Protein AF-A0A8H7AYB1-F1 (afdb_monomer_lite)

Organism: NCBI:txid1187904

Structure (mmCIF, N/CA/C/O backbone):
data_AF-A0A8H7AYB1-F1
#
_entry.id   AF-A0A8H7AYB1-F1
#
loop_
_atom_site.group_PDB
_atom_site.id
_atom_site.type_symbol
_atom_site.label_atom_id
_atom_site.label_alt_id
_atom_site.label_comp_id
_atom_site.label_asym_id
_atom_site.label_entity_id
_atom_site.label_seq_id
_atom_site.pdbx_PDB_ins_code
_atom_site.Cartn_x
_atom_site.Cartn_y
_atom_site.Cartn_z
_atom_site.occupancy
_atom_site.B_iso_or_equiv
_atom_site.auth_seq_id
_atom_site.auth_comp_id
_atom_site.auth_asym_id
_atom_site.auth_atom_id
_atom_site.pdbx_PDB_model_num
ATOM 1 N N . MET A 1 1 ? 5.237 3.565 32.723 1.00 32.72 1 MET A N 1
ATOM 2 C CA . MET A 1 1 ? 5.663 3.245 31.344 1.00 32.72 1 MET A CA 1
ATOM 3 C C . MET A 1 1 ? 4.477 2.599 30.649 1.00 32.72 1 MET A C 1
ATOM 5 O O . MET A 1 1 ? 4.215 1.428 30.890 1.00 32.72 1 MET A O 1
ATOM 9 N N . LEU A 1 2 ? 3.672 3.382 29.926 1.00 37.59 2 LEU A N 1
ATOM 10 C CA . LEU A 1 2 ? 2.564 2.832 29.143 1.00 37.59 2 LEU A CA 1
ATOM 11 C C . LEU A 1 2 ? 3.115 2.312 27.814 1.00 37.59 2 LEU A C 1
ATOM 13 O O . LEU A 1 2 ? 3.911 2.988 27.168 1.00 37.59 2 LEU A O 1
ATOM 17 N N . HIS A 1 3 ? 2.706 1.101 27.451 1.00 41.22 3 HIS A N 1
ATOM 18 C CA . HIS A 1 3 ? 3.041 0.446 26.196 1.00 41.22 3 HIS A CA 1
ATOM 19 C C . HIS A 1 3 ? 2.402 1.232 25.041 1.00 41.22 3 HIS A C 1
ATOM 21 O O . HIS A 1 3 ? 1.206 1.070 24.799 1.00 41.22 3 HIS A O 1
ATOM 27 N N . ARG A 1 4 ? 3.161 2.087 24.340 1.00 48.50 4 ARG A N 1
ATOM 28 C CA . ARG A 1 4 ? 2.723 2.562 23.020 1.00 48.50 4 ARG A CA 1
ATOM 29 C C . ARG A 1 4 ? 2.729 1.355 22.089 1.00 48.50 4 ARG A C 1
ATOM 31 O O . ARG A 1 4 ? 3.724 0.638 21.990 1.00 48.50 4 ARG A O 1
ATOM 38 N N . LYS A 1 5 ? 1.573 1.058 21.511 1.00 49.62 5 LYS A N 1
ATOM 39 C CA . LYS A 1 5 ? 1.411 -0.005 20.522 1.00 49.62 5 LYS A CA 1
ATOM 40 C C . LYS A 1 5 ? 2.067 0.534 19.245 1.00 49.62 5 LYS A C 1
ATOM 42 O O . LYS A 1 5 ? 1.769 1.654 18.869 1.00 49.62 5 LYS A O 1
ATOM 47 N N . ASN A 1 6 ? 2.978 -0.216 18.621 1.00 51.94 6 ASN A N 1
ATOM 48 C CA . ASN A 1 6 ? 3.656 0.185 17.375 1.00 51.94 6 ASN A CA 1
ATOM 49 C C . ASN A 1 6 ? 2.656 0.192 16.202 1.00 51.94 6 ASN A C 1
ATOM 51 O O . ASN A 1 6 ? 2.645 -0.726 15.380 1.00 51.94 6 ASN A O 1
ATOM 55 N N . THR A 1 7 ? 1.744 1.155 16.182 1.00 60.22 7 THR A N 1
ATOM 56 C CA . THR A 1 7 ? 0.583 1.207 15.293 1.00 60.22 7 THR A CA 1
ATOM 57 C C . THR A 1 7 ? 0.445 2.616 14.743 1.00 60.22 7 THR A C 1
ATOM 59 O O . THR A 1 7 ? 0.700 3.539 15.507 1.00 60.22 7 THR A O 1
ATOM 62 N N . PRO A 1 8 ? 0.077 2.816 13.463 1.00 64.44 8 PRO A N 1
ATOM 63 C CA . PRO A 1 8 ? -0.011 4.162 12.930 1.00 64.44 8 PRO A CA 1
ATOM 64 C C . PRO A 1 8 ? -1.110 4.975 13.625 1.00 64.44 8 PRO A C 1
ATOM 66 O O . PRO A 1 8 ? -2.296 4.700 13.441 1.00 64.44 8 PRO A O 1
ATOM 69 N N . ASP A 1 9 ? -0.710 5.969 14.409 1.00 72.56 9 ASP A N 1
ATOM 70 C CA . ASP A 1 9 ? -1.590 6.859 15.150 1.00 72.56 9 ASP A CA 1
ATOM 71 C C . ASP A 1 9 ? -2.079 7.973 14.217 1.00 72.56 9 ASP A C 1
ATOM 73 O O . ASP A 1 9 ? -1.295 8.696 13.595 1.00 72.56 9 ASP A O 1
ATOM 77 N N . ALA A 1 10 ? -3.400 8.082 14.071 1.00 80.81 10 ALA A N 1
ATOM 78 C CA . ALA A 1 10 ? -4.030 9.099 13.237 1.00 80.81 10 ALA A CA 1
ATOM 79 C C . ALA A 1 10 ? -4.207 10.400 14.023 1.00 80.81 10 ALA A C 1
ATOM 81 O O . ALA A 1 10 ? -4.822 10.394 15.091 1.00 80.81 10 ALA A O 1
ATOM 82 N N . ALA A 1 11 ? -3.735 11.516 13.466 1.00 80.69 11 ALA A N 1
ATOM 83 C CA . ALA A 1 11 ? -3.847 12.854 14.044 1.00 80.69 11 ALA A CA 1
ATOM 84 C C . ALA A 1 11 ? -3.294 13.002 15.482 1.00 80.69 11 ALA A C 1
ATOM 86 O O . ALA A 1 11 ? -3.695 13.925 16.197 1.00 80.69 11 ALA A O 1
ATOM 87 N N . ASP A 1 12 ? -2.365 12.138 15.910 1.00 83.00 12 ASP A N 1
ATOM 88 C CA . ASP A 1 12 ? -1.669 12.291 17.190 1.00 83.00 12 ASP A CA 1
ATOM 89 C C . ASP A 1 12 ? -0.448 13.211 17.034 1.00 83.00 12 ASP A C 1
ATOM 91 O O . ASP A 1 12 ? 0.520 12.904 16.341 1.00 83.00 12 ASP A O 1
ATOM 95 N N . LEU A 1 13 ? -0.483 14.355 17.719 1.00 80.88 13 LEU A N 1
ATOM 96 C CA . LEU A 1 13 ? 0.600 15.341 17.727 1.00 80.88 13 LEU A CA 1
ATOM 97 C C . LEU A 1 13 ? 1.838 14.887 18.521 1.00 80.88 13 LEU A C 1
ATOM 99 O O . LEU A 1 13 ? 2.846 15.591 18.522 1.00 80.88 13 LEU A O 1
ATOM 103 N N . GLN A 1 14 ? 1.749 13.783 19.262 1.00 84.44 14 GLN A N 1
ATOM 104 C CA . GLN A 1 14 ? 2.836 13.188 20.045 1.00 84.44 14 GLN A CA 1
ATOM 105 C C . GLN A 1 14 ? 3.393 11.903 19.415 1.00 84.44 14 GLN A C 1
ATOM 107 O O . GLN A 1 14 ? 4.301 11.294 19.998 1.00 84.44 14 GLN A O 1
ATOM 112 N N . ALA A 1 15 ? 2.854 11.491 18.263 1.00 77.31 15 ALA A N 1
ATOM 113 C CA . ALA A 1 15 ? 3.378 10.375 17.493 1.00 77.31 15 ALA A CA 1
ATOM 114 C C . ALA A 1 15 ? 4.740 10.745 16.905 1.00 77.31 15 ALA A C 1
ATOM 116 O O . ALA A 1 15 ? 4.926 11.825 16.333 1.00 77.31 15 ALA A O 1
ATOM 117 N N . GLU A 1 16 ? 5.701 9.832 17.022 1.00 80.00 16 GLU A N 1
ATOM 118 C CA . GLU A 1 16 ? 6.937 9.959 16.261 1.00 80.00 16 GLU A CA 1
ATOM 119 C C . GLU A 1 16 ? 6.639 9.851 14.753 1.00 80.00 16 GLU A C 1
ATOM 121 O O . GLU A 1 16 ? 5.648 9.235 14.352 1.00 80.00 16 GLU A O 1
ATOM 126 N N . PRO A 1 17 ? 7.492 10.385 13.863 1.00 75.12 17 PRO A N 1
ATOM 127 C CA . PRO A 1 17 ? 7.205 10.386 12.430 1.00 75.12 17 PRO A CA 1
ATOM 128 C C . PRO A 1 17 ? 6.930 8.999 11.824 1.00 75.12 17 PRO A C 1
ATOM 130 O O . PRO A 1 17 ? 6.135 8.871 10.898 1.00 75.12 17 PRO A O 1
ATOM 133 N N . PHE A 1 18 ? 7.570 7.951 12.349 1.00 74.25 18 PHE A N 1
ATOM 134 C CA . PHE A 1 18 ? 7.340 6.569 11.917 1.00 74.25 18 PHE A CA 1
ATOM 135 C C . PHE A 1 18 ? 6.059 5.953 12.509 1.00 74.25 18 PHE A C 1
ATOM 137 O O . PHE A 1 18 ? 5.576 4.946 11.994 1.00 74.25 18 PHE A O 1
ATOM 144 N N . GLU A 1 19 ? 5.505 6.556 13.561 1.00 74.81 19 GLU A N 1
ATOM 145 C CA . GLU A 1 19 ? 4.245 6.180 14.211 1.00 74.81 19 GLU A CA 1
ATOM 146 C C . GLU A 1 19 ? 3.045 6.909 13.587 1.00 74.81 19 GLU A C 1
ATOM 148 O O . GLU A 1 19 ? 1.926 6.471 13.774 1.00 74.81 19 GLU A O 1
ATOM 153 N N . SER A 1 20 ? 3.219 7.987 12.814 1.00 82.31 20 SER A 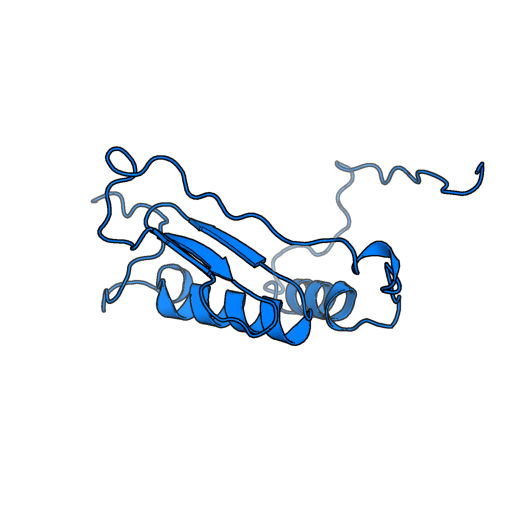N 1
ATOM 154 C CA . SER A 1 20 ? 2.089 8.732 12.225 1.00 82.31 20 SER A CA 1
ATOM 155 C C . SER A 1 20 ? 1.449 8.001 11.039 1.00 82.31 20 SER A C 1
ATOM 157 O O . SER A 1 20 ? 2.127 7.597 10.084 1.00 82.31 20 SER A O 1
ATOM 159 N N . LEU A 1 21 ? 0.117 7.887 11.041 1.00 84.88 21 LEU A N 1
ATOM 160 C CA . LEU A 1 21 ? -0.637 7.365 9.896 1.00 8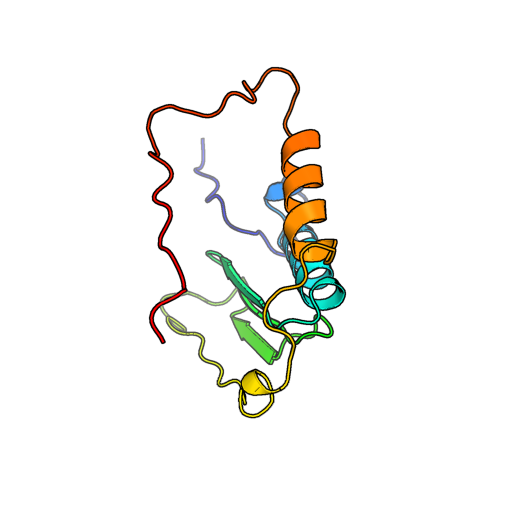4.88 21 LEU A CA 1
ATOM 161 C C . LEU A 1 21 ? -0.454 8.223 8.643 1.00 84.88 21 LEU A C 1
ATOM 163 O O . LEU A 1 21 ? -0.348 7.684 7.547 1.00 84.88 21 LEU A O 1
ATOM 167 N N . GLU A 1 22 ? -0.398 9.542 8.783 1.00 86.19 22 GLU A N 1
ATOM 168 C CA . GLU A 1 22 ? -0.273 10.486 7.675 1.00 86.19 22 GLU A CA 1
ATOM 169 C C . GLU A 1 22 ? 1.039 10.285 6.916 1.00 86.19 22 GLU A C 1
ATOM 171 O O . GLU A 1 22 ? 1.042 10.243 5.683 1.00 86.19 22 GLU A O 1
ATOM 176 N N . ILE A 1 23 ? 2.145 10.105 7.643 1.00 84.56 23 ILE A N 1
ATOM 177 C CA . ILE A 1 23 ? 3.469 9.890 7.047 1.00 84.56 23 ILE A CA 1
ATOM 178 C C . ILE A 1 23 ? 3.546 8.513 6.387 1.00 84.56 23 ILE A C 1
ATOM 180 O O . ILE A 1 23 ? 3.978 8.401 5.237 1.00 84.56 23 ILE A O 1
ATOM 184 N N . ASN A 1 24 ? 3.072 7.470 7.071 1.00 85.06 24 ASN A N 1
ATOM 185 C CA . ASN A 1 24 ? 3.042 6.118 6.515 1.00 85.06 24 ASN A CA 1
ATOM 186 C C . ASN A 1 24 ? 2.147 6.031 5.265 1.00 85.06 24 ASN A C 1
ATOM 188 O O . ASN A 1 24 ? 2.532 5.426 4.262 1.00 85.06 24 ASN A O 1
ATOM 192 N N . LEU A 1 25 ? 0.982 6.684 5.282 1.00 88.06 25 LEU A N 1
ATOM 193 C CA . LEU A 1 25 ? 0.071 6.739 4.141 1.00 88.06 25 LEU A CA 1
ATOM 194 C C . LEU A 1 25 ? 0.666 7.535 2.977 1.00 88.06 25 LEU A C 1
ATOM 196 O O . LEU A 1 25 ? 0.517 7.128 1.827 1.00 88.06 25 LEU A O 1
ATOM 200 N N . ALA A 1 26 ? 1.365 8.641 3.244 1.00 88.50 26 ALA A N 1
ATOM 201 C CA . ALA A 1 26 ? 2.061 9.390 2.202 1.00 88.50 26 ALA A CA 1
ATOM 202 C C . ALA A 1 26 ? 3.102 8.513 1.486 1.00 88.50 26 ALA A C 1
ATOM 204 O O . ALA A 1 26 ? 3.115 8.461 0.256 1.00 88.50 26 ALA A O 1
ATOM 205 N N . ALA A 1 27 ? 3.912 7.762 2.237 1.00 86.56 27 ALA A N 1
ATOM 206 C CA . ALA A 1 27 ? 4.879 6.825 1.666 1.00 86.56 27 ALA A CA 1
ATOM 207 C C . ALA A 1 27 ? 4.199 5.711 0.849 1.00 86.56 27 ALA A C 1
ATOM 209 O O . ALA A 1 27 ? 4.622 5.414 -0.270 1.00 86.56 27 ALA A O 1
ATOM 210 N N . ALA A 1 28 ? 3.106 5.143 1.367 1.00 87.94 28 ALA A N 1
ATOM 211 C CA . ALA A 1 28 ? 2.313 4.133 0.671 1.00 87.94 28 ALA A CA 1
ATOM 212 C C . ALA A 1 28 ? 1.741 4.656 -0.661 1.00 87.94 28 ALA A C 1
ATOM 214 O O . ALA A 1 28 ? 1.811 3.972 -1.682 1.00 87.94 28 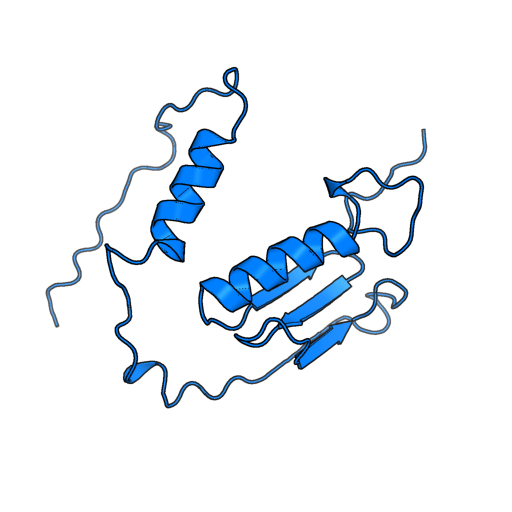ALA A O 1
ATOM 215 N N . ARG A 1 29 ? 1.235 5.894 -0.690 1.00 90.00 29 ARG A N 1
ATOM 216 C CA . ARG A 1 29 ? 0.725 6.530 -1.915 1.00 90.00 29 ARG A CA 1
ATOM 217 C C . ARG A 1 29 ? 1.823 6.774 -2.942 1.00 90.00 29 ARG A C 1
ATOM 219 O O . ARG A 1 29 ? 1.613 6.498 -4.117 1.00 90.00 29 ARG A O 1
ATOM 226 N N . VAL A 1 30 ? 2.998 7.234 -2.510 1.00 87.25 30 VAL A N 1
ATOM 227 C CA . VAL A 1 30 ? 4.161 7.398 -3.398 1.00 87.25 30 VAL A CA 1
ATOM 228 C C . VAL A 1 30 ? 4.552 6.064 -4.032 1.00 87.25 30 VAL A C 1
ATOM 230 O O . VAL A 1 30 ? 4.824 6.019 -5.230 1.00 87.25 30 VAL A O 1
ATOM 233 N N . TYR A 1 31 ? 4.535 4.976 -3.258 1.00 82.62 31 TYR A N 1
ATOM 234 C CA . TYR A 1 31 ? 4.798 3.637 -3.782 1.00 82.62 31 TYR A CA 1
ATOM 235 C C . TYR A 1 31 ? 3.754 3.211 -4.824 1.00 82.62 31 TYR A C 1
ATOM 237 O O . TYR A 1 31 ? 4.124 2.809 -5.924 1.00 82.62 31 TYR A O 1
ATOM 245 N N . ALA A 1 32 ? 2.461 3.347 -4.513 1.00 84.38 32 ALA A N 1
ATOM 246 C CA . ALA A 1 32 ? 1.379 2.963 -5.421 1.00 84.38 32 ALA A CA 1
ATOM 247 C C . ALA A 1 32 ? 1.430 3.736 -6.753 1.00 84.38 32 ALA A C 1
ATOM 249 O O . ALA A 1 32 ? 1.362 3.131 -7.824 1.00 84.38 32 ALA A O 1
ATOM 250 N N . VAL A 1 33 ? 1.631 5.058 -6.679 1.00 82.06 33 VAL A N 1
ATOM 251 C CA . VAL A 1 33 ? 1.712 5.951 -7.846 1.00 82.06 33 VAL A CA 1
ATOM 252 C C . VAL A 1 33 ? 2.921 5.634 -8.705 1.00 82.06 33 VAL A C 1
ATOM 254 O O . VAL A 1 33 ? 2.790 5.418 -9.908 1.00 82.06 33 VAL A O 1
ATOM 257 N N . ASN A 1 34 ? 4.107 5.590 -8.104 1.00 80.00 34 ASN A N 1
ATOM 258 C CA . ASN A 1 34 ? 5.315 5.377 -8.883 1.00 80.00 34 ASN A CA 1
ATOM 259 C C . ASN A 1 34 ? 5.344 3.960 -9.466 1.00 80.00 34 ASN A C 1
ATOM 261 O O . ASN A 1 34 ? 5.791 3.767 -10.595 1.00 80.00 34 ASN A O 1
ATOM 265 N N . GLY A 1 35 ? 4.910 2.961 -8.691 1.00 75.50 35 GLY A N 1
ATOM 266 C CA . GLY A 1 35 ? 4.850 1.569 -9.128 1.00 75.50 35 GLY A CA 1
ATOM 267 C C . GLY A 1 35 ? 3.742 1.305 -10.145 1.00 75.50 35 GLY A C 1
ATOM 268 O O . GLY A 1 35 ? 3.720 0.224 -10.730 1.00 75.50 35 GLY A O 1
ATOM 269 N N . ASN A 1 36 ? 2.835 2.270 -10.350 1.00 79.12 36 ASN A N 1
ATOM 270 C CA . ASN A 1 36 ? 1.610 2.126 -11.132 1.00 79.12 36 ASN A CA 1
ATOM 271 C C . ASN A 1 36 ? 0.875 0.818 -10.785 1.00 79.12 36 ASN A C 1
ATOM 273 O O . ASN A 1 36 ? 0.461 0.051 -11.659 1.00 79.12 36 ASN A O 1
ATOM 277 N N . ALA A 1 37 ? 0.777 0.539 -9.486 1.00 80.25 37 ALA A N 1
ATOM 278 C CA . ALA A 1 37 ? 0.291 -0.726 -8.965 1.00 80.25 37 ALA A CA 1
ATOM 279 C C . ALA A 1 37 ? -0.621 -0.492 -7.757 1.00 80.25 37 ALA A C 1
ATOM 281 O O . ALA A 1 37 ? -0.331 0.374 -6.928 1.00 80.25 37 ALA A O 1
ATOM 282 N N . PRO A 1 38 ? -1.711 -1.269 -7.622 1.00 86.06 38 PRO A N 1
ATOM 283 C CA . PRO A 1 38 ? -2.519 -1.228 -6.417 1.00 86.06 38 PRO A CA 1
ATOM 284 C C . PRO A 1 38 ? -1.696 -1.687 -5.208 1.00 86.06 38 PRO A C 1
ATOM 286 O O . PRO A 1 38 ? -0.892 -2.617 -5.305 1.00 86.06 38 PRO A O 1
ATOM 289 N N . LEU A 1 39 ? -1.926 -1.059 -4.057 1.00 88.00 39 LEU A N 1
ATOM 290 C CA . LEU A 1 39 ? -1.203 -1.342 -2.818 1.00 88.00 39 LEU A CA 1
ATOM 291 C C . LEU A 1 39 ? -2.175 -1.697 -1.694 1.00 88.00 39 LEU A C 1
ATOM 293 O O . LEU A 1 39 ? -3.183 -1.025 -1.490 1.00 88.00 39 LEU A O 1
ATOM 297 N N . VAL A 1 40 ? -1.831 -2.725 -0.920 1.00 90.06 40 VAL A N 1
ATOM 298 C CA . VAL A 1 40 ? -2.518 -3.046 0.334 1.00 90.06 40 VAL A CA 1
ATOM 299 C C . VAL A 1 40 ? -1.676 -2.529 1.492 1.00 90.06 40 VAL A C 1
ATOM 301 O O . VAL A 1 40 ? -0.554 -2.984 1.705 1.00 90.06 40 VAL A O 1
ATOM 304 N N . PHE A 1 41 ? -2.224 -1.585 2.247 1.00 86.50 41 PHE A N 1
ATOM 305 C CA . PHE A 1 41 ? -1.627 -1.064 3.469 1.00 86.50 41 PHE A CA 1
ATOM 306 C C . PHE A 1 41 ? -2.355 -1.689 4.657 1.00 86.50 41 PHE A C 1
ATOM 308 O O . PHE A 1 41 ? -3.476 -1.301 4.973 1.00 86.50 41 PHE A O 1
ATOM 315 N N . ALA A 1 42 ? -1.748 -2.690 5.290 1.00 81.12 42 ALA A N 1
ATOM 316 C CA . ALA A 1 42 ? -2.325 -3.363 6.448 1.00 81.12 42 ALA A CA 1
ATOM 317 C C . ALA A 1 42 ? -1.543 -2.986 7.710 1.00 81.12 42 ALA A C 1
ATOM 319 O O . ALA A 1 42 ? -0.451 -3.505 7.941 1.00 81.12 42 ALA A O 1
ATOM 320 N N . SER A 1 43 ? -2.102 -2.101 8.536 1.00 74.31 43 SER A N 1
ATOM 321 C CA . SER A 1 43 ? -1.568 -1.792 9.860 1.00 74.31 43 SER A CA 1
ATOM 322 C C . SER A 1 43 ? -2.612 -2.027 10.946 1.00 74.31 43 SER A C 1
ATOM 324 O O . SER A 1 43 ? -3.822 -1.935 10.730 1.00 74.31 43 SER A O 1
ATOM 326 N N . VAL A 1 44 ? -2.147 -2.315 12.162 1.00 66.75 44 VAL A N 1
ATOM 327 C CA . VAL A 1 44 ? -3.029 -2.288 13.334 1.00 66.75 44 VAL A CA 1
ATOM 328 C C . VAL A 1 44 ? -3.516 -0.847 13.487 1.00 66.75 44 VAL A C 1
ATOM 330 O O . VAL A 1 44 ? -2.703 0.070 13.449 1.00 66.75 44 VAL A O 1
ATOM 333 N N . GLY A 1 45 ? -4.829 -0.645 13.575 1.00 66.56 45 GLY A N 1
ATOM 334 C CA . GLY A 1 45 ? -5.399 0.700 13.606 1.00 66.56 45 GLY A CA 1
ATOM 335 C C . GLY A 1 45 ? -5.362 1.453 12.270 1.00 66.56 45 GLY A C 1
ATOM 336 O O . GLY A 1 45 ? -5.487 2.656 12.296 1.00 66.56 45 GLY A O 1
ATOM 337 N N . SER A 1 46 ? -5.170 0.826 11.102 1.00 80.44 46 SER A N 1
ATOM 338 C CA . SER A 1 46 ? -5.680 1.332 9.807 1.00 80.44 46 SER A CA 1
ATOM 339 C C . SER A 1 46 ? -5.379 0.311 8.707 1.00 80.44 46 SER A C 1
ATOM 341 O O . SER A 1 46 ? -4.230 -0.051 8.478 1.00 80.44 46 SER A O 1
ATOM 343 N N . ALA A 1 47 ? -6.396 -0.136 7.976 1.00 88.12 47 ALA A N 1
ATOM 344 C CA . ALA A 1 47 ? -6.203 -1.008 6.816 1.00 88.12 47 ALA A CA 1
ATOM 345 C C . ALA A 1 47 ? -6.763 -0.336 5.566 1.00 88.12 47 ALA A C 1
ATOM 347 O O . ALA A 1 47 ? -7.822 0.283 5.634 1.00 88.12 47 ALA A O 1
ATOM 348 N N . ARG A 1 48 ? -6.060 -0.409 4.434 1.00 91.75 48 ARG A N 1
ATOM 349 C CA . ARG A 1 48 ? -6.441 0.287 3.199 1.00 91.75 48 ARG A CA 1
ATOM 350 C C . ARG A 1 48 ? -6.073 -0.515 1.963 1.00 91.75 48 ARG A C 1
ATOM 352 O O . ARG A 1 48 ? -5.024 -1.154 1.913 1.00 91.75 48 ARG A O 1
ATOM 359 N N . PHE A 1 49 ? -6.906 -0.387 0.942 1.00 93.38 49 PHE A N 1
ATOM 360 C CA . PHE A 1 49 ? -6.550 -0.690 -0.437 1.00 93.38 49 PHE A CA 1
ATOM 361 C C . PHE A 1 49 ? -6.398 0.626 -1.189 1.00 93.38 49 PHE A C 1
ATOM 363 O O . PHE A 1 49 ? -7.313 1.445 -1.158 1.00 93.38 49 PHE A O 1
ATOM 370 N N . LEU A 1 50 ? -5.267 0.817 -1.860 1.00 92.75 50 LEU A N 1
ATOM 371 C CA . LEU A 1 50 ? -4.998 1.958 -2.727 1.00 92.75 50 LEU A CA 1
ATOM 372 C C . LEU A 1 50 ? -5.015 1.512 -4.190 1.00 92.75 50 LEU A C 1
ATOM 374 O O . LEU A 1 50 ? -4.521 0.425 -4.508 1.00 92.75 50 LEU A O 1
ATOM 378 N N . ASP A 1 51 ? -5.553 2.345 -5.077 1.00 89.75 51 ASP A N 1
ATOM 379 C CA . ASP A 1 51 ? -5.355 2.186 -6.518 1.00 89.75 51 ASP A CA 1
ATOM 380 C C . ASP A 1 51 ? -3.955 2.653 -6.955 1.00 89.75 51 ASP A C 1
ATOM 382 O O . ASP A 1 51 ? -3.167 3.180 -6.166 1.00 89.75 51 ASP A O 1
ATOM 386 N N . ALA A 1 52 ? -3.643 2.460 -8.238 1.00 86.38 52 ALA A N 1
ATOM 387 C CA . ALA A 1 52 ? -2.376 2.881 -8.835 1.00 86.38 52 ALA A CA 1
ATOM 388 C C . ALA A 1 52 ? -2.203 4.414 -8.894 1.00 86.38 52 ALA A C 1
ATOM 390 O O . ALA A 1 52 ? -1.134 4.897 -9.245 1.00 86.38 52 ALA A O 1
ATOM 391 N N . GLN A 1 53 ? -3.236 5.192 -8.569 1.00 88.00 53 GLN A N 1
ATOM 392 C CA . GLN A 1 53 ? -3.201 6.647 -8.440 1.00 88.00 53 GLN A CA 1
ATOM 393 C C . GLN A 1 53 ? -3.011 7.079 -6.974 1.00 88.00 53 GLN A C 1
ATOM 395 O O . GLN A 1 53 ? -2.918 8.275 -6.688 1.00 88.00 53 GLN A O 1
ATOM 400 N N . GLY A 1 54 ? -2.918 6.124 -6.041 1.00 87.81 54 GLY A N 1
ATOM 401 C CA . GLY A 1 54 ? -2.772 6.368 -4.609 1.00 87.81 54 GLY A CA 1
ATOM 402 C C . GLY A 1 54 ? -4.078 6.760 -3.908 1.00 87.81 54 GLY A C 1
ATOM 403 O O . GLY A 1 54 ? -4.033 7.264 -2.782 1.00 87.81 54 GLY A O 1
ATOM 404 N N . LEU A 1 55 ? -5.236 6.560 -4.538 1.00 92.69 55 LEU A N 1
ATOM 405 C CA . LEU A 1 55 ? -6.544 6.834 -3.945 1.00 92.69 55 LEU A CA 1
ATOM 406 C C . LEU A 1 55 ? -7.056 5.619 -3.171 1.00 92.69 55 LEU A C 1
ATOM 408 O O . LEU A 1 55 ? -6.847 4.477 -3.572 1.00 92.69 55 LEU A O 1
ATOM 412 N N . ASP A 1 56 ? -7.742 5.868 -2.056 1.00 93.50 56 ASP A N 1
ATOM 413 C CA . ASP A 1 56 ? -8.344 4.807 -1.251 1.00 93.50 56 ASP A CA 1
ATOM 414 C C . ASP A 1 56 ? -9.519 4.154 -2.012 1.00 93.50 56 ASP A C 1
ATOM 416 O O . ASP A 1 56 ? -10.529 4.792 -2.304 1.00 93.50 56 ASP A O 1
ATOM 420 N N . LEU A 1 57 ? -9.400 2.856 -2.297 1.00 91.56 57 LEU A N 1
ATOM 421 C CA . LEU A 1 57 ? -10.463 2.003 -2.841 1.00 91.56 57 LEU A CA 1
ATOM 422 C C . LEU A 1 57 ? -11.355 1.431 -1.736 1.00 91.56 57 LEU A C 1
ATOM 424 O O . LEU A 1 57 ? -12.549 1.214 -1.929 1.00 91.56 57 LEU A O 1
ATOM 428 N N . SER A 1 58 ? -10.764 1.143 -0.576 1.00 90.56 58 SER A N 1
ATOM 429 C CA . SER A 1 58 ? -11.481 0.760 0.642 1.00 90.56 58 SER A CA 1
ATOM 430 C C . SER A 1 58 ? -10.601 0.997 1.867 1.00 90.56 58 SER A C 1
ATOM 432 O O . SER A 1 58 ? -9.376 0.888 1.780 1.00 90.56 58 SER A O 1
ATOM 434 N N . VAL A 1 59 ? -11.218 1.335 3.002 1.00 90.25 59 VAL A N 1
ATOM 435 C CA . VAL A 1 59 ? -10.515 1.726 4.230 1.00 90.25 59 VAL A CA 1
ATOM 436 C C . VAL A 1 59 ? -11.215 1.181 5.474 1.00 90.25 59 VAL A C 1
ATOM 438 O O . VAL A 1 59 ? -12.440 1.185 5.569 1.00 90.25 59 VAL A O 1
ATOM 441 N N . VAL A 1 60 ? -10.410 0.754 6.441 1.00 87.94 60 VAL A N 1
ATOM 442 C CA . VAL A 1 60 ? -10.750 0.676 7.860 1.00 87.94 60 VAL A CA 1
ATOM 443 C C 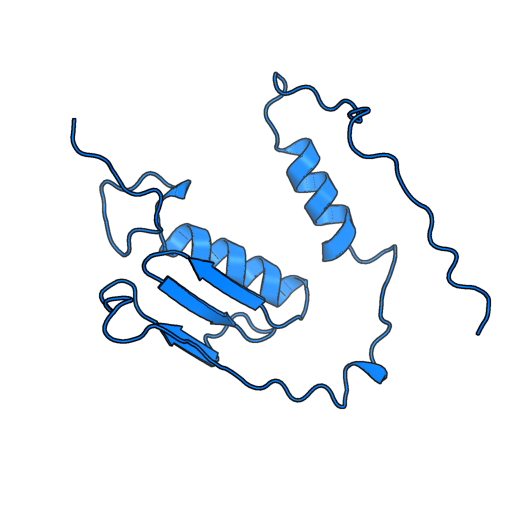. VAL A 1 60 ? -10.033 1.838 8.533 1.00 87.94 60 VAL A C 1
ATOM 445 O O . VAL A 1 60 ? -8.796 1.914 8.531 1.00 87.94 60 VAL A O 1
ATOM 448 N N . GLU A 1 61 ? -10.813 2.789 9.040 1.00 83.75 61 GLU A N 1
ATOM 449 C CA . GLU A 1 61 ? -10.275 3.964 9.719 1.00 83.75 61 GLU A CA 1
ATOM 450 C C . GLU A 1 61 ? -9.610 3.584 11.040 1.00 83.75 61 GLU A C 1
ATOM 452 O O . GLU A 1 61 ? -9.954 2.586 11.668 1.00 83.75 61 GLU A O 1
ATOM 457 N N . ALA A 1 62 ? -8.687 4.427 11.499 1.00 76.62 62 ALA A N 1
ATOM 458 C CA . ALA A 1 62 ? -7.928 4.139 12.708 1.00 76.62 62 ALA A CA 1
ATOM 459 C C . ALA A 1 62 ? -8.748 4.070 13.989 1.00 76.62 62 ALA A C 1
ATOM 461 O O . ALA A 1 62 ? -8.407 3.344 14.920 1.00 76.62 62 ALA A O 1
ATOM 462 N N . LYS A 1 63 ? -9.869 4.790 14.011 1.00 77.75 63 LYS A N 1
ATOM 463 C CA . LYS A 1 63 ? -10.825 4.770 15.116 1.00 77.75 63 LYS A CA 1
ATOM 464 C C . LYS A 1 63 ? -11.679 3.498 15.163 1.00 77.75 63 LYS A C 1
ATOM 466 O O . LYS A 1 63 ? -12.371 3.286 16.154 1.00 77.75 63 LYS A O 1
ATOM 471 N N . THR A 1 64 ? -11.689 2.696 14.098 1.00 78.75 64 THR A N 1
ATOM 472 C CA . THR A 1 64 ? -12.544 1.513 13.995 1.00 78.75 64 THR A CA 1
ATOM 473 C C . THR A 1 64 ? -11.892 0.335 14.709 1.00 78.75 64 THR A C 1
ATOM 475 O O . THR A 1 64 ? -10.737 -0.005 14.448 1.00 78.75 64 THR A O 1
ATOM 478 N N . SER A 1 65 ? -12.637 -0.314 15.607 1.00 75.56 65 SER A N 1
ATOM 479 C CA . SER A 1 65 ? -12.150 -1.511 16.291 1.00 75.56 65 SER A CA 1
ATOM 480 C C . SER A 1 65 ? -11.969 -2.665 15.305 1.00 75.56 65 SER A C 1
ATOM 482 O O . SER A 1 65 ? -12.856 -2.977 14.511 1.00 75.56 65 SER A O 1
ATOM 484 N N . THR A 1 66 ? -10.842 -3.368 15.411 1.00 72.44 66 THR A N 1
ATOM 485 C CA . THR A 1 66 ? -10.599 -4.617 14.674 1.00 72.44 66 THR A CA 1
ATOM 486 C C . THR A 1 66 ? -11.536 -5.753 15.092 1.00 72.44 66 THR A C 1
ATOM 488 O O . THR A 1 66 ? -11.647 -6.735 14.369 1.00 72.44 66 THR A O 1
ATOM 491 N N . GLU A 1 67 ? -12.209 -5.642 16.241 1.00 81.06 67 GLU A N 1
ATOM 492 C CA . GLU A 1 67 ? -13.273 -6.578 16.633 1.00 81.06 67 GLU A CA 1
ATOM 493 C C . GLU A 1 67 ? -14.591 -6.284 15.900 1.00 81.06 67 GLU A C 1
ATOM 495 O O . GLU A 1 67 ? -15.305 -7.215 15.538 1.00 81.06 67 GLU A O 1
ATOM 500 N N . GLU A 1 68 ? -14.897 -5.007 15.639 1.00 82.31 68 GLU A N 1
ATOM 501 C CA . GLU A 1 68 ? -16.077 -4.599 14.860 1.00 82.31 68 GLU A CA 1
ATOM 502 C C . GLU A 1 68 ? -15.902 -4.888 13.369 1.00 82.31 68 GLU A C 1
ATOM 504 O O . GLU A 1 68 ? -16.823 -5.375 12.713 1.00 82.31 68 GLU A O 1
ATOM 509 N N . GLN A 1 69 ? -14.718 -4.600 12.827 1.00 84.69 69 GLN A N 1
ATOM 510 C CA . GLN A 1 69 ? -14.406 -4.816 11.420 1.00 84.69 69 GLN A CA 1
ATOM 511 C C . GLN A 1 69 ? -13.114 -5.633 11.275 1.00 84.69 69 GLN A C 1
ATOM 513 O O . GLN A 1 69 ? -12.043 -5.075 11.025 1.00 84.69 69 GLN A O 1
ATOM 518 N N . PRO A 1 70 ? -13.198 -6.971 11.402 1.00 83.50 70 PRO A N 1
ATOM 519 C CA . PRO A 1 70 ? -12.023 -7.842 11.371 1.00 83.50 70 PRO A CA 1
ATOM 520 C C . PRO A 1 70 ? -11.454 -8.054 9.964 1.00 83.50 70 PRO A C 1
ATOM 522 O O . PRO A 1 70 ? -10.351 -8.579 9.821 1.00 83.50 70 PRO A O 1
ATOM 525 N N . LEU A 1 71 ? -12.203 -7.685 8.919 1.00 84.69 71 LEU A N 1
ATOM 526 C CA . LEU A 1 71 ? -11.839 -7.928 7.528 1.00 84.69 71 LEU A CA 1
ATOM 527 C C . LEU A 1 71 ? -12.045 -6.677 6.674 1.00 84.69 71 LEU A C 1
ATOM 529 O O . LEU A 1 71 ? -13.106 -6.051 6.691 1.00 84.69 71 LEU A O 1
ATOM 533 N N . LEU A 1 72 ? -11.038 -6.391 5.853 1.00 87.38 72 LEU A N 1
ATOM 534 C CA . LEU A 1 72 ? -11.142 -5.513 4.699 1.00 87.38 72 LEU A CA 1
ATOM 535 C C . LEU A 1 72 ? -10.916 -6.354 3.443 1.00 87.38 72 LEU A C 1
ATOM 537 O O . LEU A 1 72 ? -9.952 -7.116 3.370 1.00 87.38 72 LEU A O 1
ATOM 541 N N . TYR A 1 73 ? -11.802 -6.223 2.462 1.00 89.56 73 TYR A N 1
ATOM 542 C CA . TYR A 1 73 ? -11.755 -6.998 1.229 1.00 89.56 73 TYR A CA 1
ATOM 543 C C . TYR A 1 73 ? -12.002 -6.096 0.023 1.00 89.56 73 TYR A C 1
ATOM 545 O O . TYR A 1 73 ? -12.926 -5.282 0.030 1.00 89.56 73 TYR A O 1
ATOM 553 N N . HIS A 1 74 ? -11.202 -6.280 -1.025 1.00 88.38 74 HIS A N 1
ATOM 554 C CA . HIS A 1 74 ? -11.384 -5.621 -2.309 1.00 88.38 74 HIS A CA 1
ATOM 555 C C . HIS A 1 74 ? -11.029 -6.580 -3.450 1.00 88.38 74 HIS A C 1
ATOM 557 O O . HIS A 1 74 ? -10.094 -7.372 -3.339 1.00 88.38 74 HIS A O 1
ATOM 563 N N . SER A 1 75 ? -11.782 -6.515 -4.548 1.00 86.62 75 SER A N 1
ATOM 564 C CA . SER A 1 75 ? -11.504 -7.277 -5.770 1.00 86.62 75 SER A CA 1
ATOM 565 C C . SER A 1 75 ? -10.812 -6.388 -6.792 1.00 86.62 75 SER A C 1
ATOM 567 O O . SER A 1 75 ? -11.286 -5.292 -7.071 1.00 86.62 75 SER A O 1
ATOM 569 N N . PHE A 1 76 ? -9.740 -6.886 -7.404 1.00 76.81 76 PHE A N 1
ATOM 570 C CA . PHE A 1 76 ? -9.077 -6.213 -8.517 1.00 76.81 76 PHE A CA 1
ATOM 571 C C . PHE A 1 76 ? -9.374 -6.943 -9.820 1.00 76.81 76 PHE A C 1
ATOM 573 O O . PHE A 1 76 ? -9.234 -8.163 -9.903 1.00 76.81 76 PHE A O 1
ATOM 580 N N . ASN A 1 77 ? -9.759 -6.196 -10.854 1.00 77.00 77 ASN A N 1
ATOM 581 C CA . ASN A 1 77 ? -9.841 -6.745 -12.199 1.00 77.00 77 ASN A CA 1
ATOM 582 C C . ASN A 1 77 ? -8.423 -6.867 -12.771 1.00 77.00 77 ASN A C 1
ATOM 584 O O . ASN A 1 77 ? -7.784 -5.864 -13.086 1.00 77.00 77 ASN A O 1
ATOM 588 N N . THR A 1 78 ? -7.938 -8.099 -12.898 1.00 72.69 78 THR A N 1
ATOM 589 C CA . THR A 1 78 ? -6.581 -8.397 -13.363 1.00 72.69 78 THR A CA 1
ATOM 590 C C . THR A 1 78 ? -6.513 -8.792 -14.835 1.00 72.69 78 THR A C 1
ATOM 592 O O . THR A 1 78 ? -5.444 -9.166 -15.308 1.00 72.69 78 THR A O 1
ATOM 595 N N . SER A 1 79 ? -7.601 -8.670 -15.604 1.00 77.69 79 SER A N 1
ATOM 596 C CA . SER A 1 79 ? -7.633 -9.107 -17.009 1.00 77.69 79 SER A CA 1
ATOM 597 C C . SER A 1 79 ? -6.540 -8.464 -17.873 1.00 77.69 79 SER A C 1
ATOM 599 O O . SER A 1 79 ? -6.106 -9.063 -18.847 1.00 77.69 79 SER A O 1
ATOM 601 N N . ARG A 1 80 ? -6.058 -7.273 -17.491 1.00 65.00 80 ARG A N 1
ATOM 602 C CA . ARG A 1 80 ? -4.992 -6.534 -18.189 1.00 65.00 80 ARG A CA 1
ATOM 603 C C . ARG A 1 80 ? -3.589 -6.733 -17.600 1.00 65.00 80 ARG A C 1
ATOM 605 O O . ARG A 1 80 ? -2.624 -6.277 -18.197 1.00 65.00 80 ARG A O 1
ATOM 612 N N . LEU A 1 81 ? -3.444 -7.420 -16.461 1.00 63.59 81 LEU A N 1
ATOM 613 C CA . LEU A 1 81 ? -2.130 -7.713 -15.857 1.00 63.59 81 LEU A CA 1
ATOM 614 C C . LEU A 1 81 ? -1.308 -8.684 -16.716 1.00 63.59 81 LEU A C 1
ATOM 616 O O . LEU A 1 81 ? -0.087 -8.589 -16.754 1.00 63.59 81 LEU A O 1
ATOM 620 N N . ALA A 1 82 ? -1.970 -9.580 -17.453 1.00 60.56 82 ALA A N 1
ATOM 621 C CA . ALA A 1 82 ? -1.301 -10.457 -18.416 1.00 60.56 82 ALA A CA 1
ATOM 622 C C . ALA A 1 82 ? -0.752 -9.697 -19.643 1.00 60.56 82 ALA A C 1
ATOM 624 O O . ALA A 1 82 ? 0.133 -10.201 -20.328 1.00 60.56 82 ALA A O 1
ATOM 625 N N . GLU A 1 83 ? -1.265 -8.491 -19.916 1.00 59.81 83 GLU A N 1
ATOM 626 C CA . GLU A 1 83 ? -0.844 -7.634 -21.035 1.00 59.81 83 GLU A CA 1
ATOM 627 C C . GLU A 1 83 ? 0.296 -6.678 -20.644 1.00 59.81 83 GLU A C 1
ATOM 629 O O . GLU A 1 83 ? 0.919 -6.061 -21.509 1.00 59.81 83 GLU A O 1
ATOM 634 N N . THR A 1 84 ? 0.582 -6.538 -19.346 1.00 60.25 84 THR A N 1
ATOM 635 C CA . THR A 1 84 ? 1.692 -5.720 -18.847 1.00 60.25 84 THR A CA 1
ATOM 636 C C . THR A 1 84 ? 2.979 -6.531 -18.792 1.00 60.25 84 THR A C 1
ATOM 638 O O . THR A 1 84 ? 2.978 -7.672 -18.335 1.00 60.25 84 THR A O 1
ATOM 641 N N . VAL A 1 85 ? 4.094 -5.936 -19.228 1.00 58.59 85 VAL A N 1
ATOM 642 C CA . VAL A 1 85 ? 5.424 -6.548 -19.092 1.0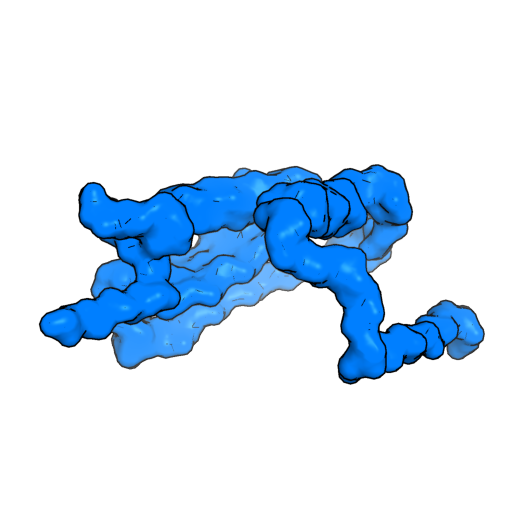0 58.59 85 VAL A CA 1
ATOM 643 C C . VAL A 1 85 ? 5.667 -6.823 -17.599 1.00 58.59 85 VAL A C 1
ATOM 645 O O . VAL A 1 85 ? 5.706 -5.871 -16.819 1.00 58.59 85 VAL A O 1
ATOM 648 N N . PRO A 1 86 ? 5.813 -8.091 -17.173 1.00 56.09 86 PRO A N 1
ATOM 649 C CA . PRO A 1 86 ? 5.729 -8.474 -15.760 1.00 56.09 86 PRO A CA 1
ATOM 650 C C . PRO A 1 86 ? 6.908 -7.976 -14.916 1.00 56.09 86 PRO A C 1
ATOM 652 O O . PRO A 1 86 ? 6.851 -8.001 -13.689 1.00 56.09 86 PRO A O 1
ATOM 655 N N . TYR A 1 87 ? 7.993 -7.551 -15.564 1.00 53.06 87 TYR A N 1
ATOM 656 C CA . TYR A 1 87 ? 9.224 -7.136 -14.916 1.00 53.06 87 TYR A CA 1
ATOM 657 C C . TYR A 1 87 ? 10.097 -6.374 -15.916 1.00 53.06 87 TYR A C 1
ATOM 659 O O . TYR A 1 87 ? 10.408 -6.892 -16.988 1.00 53.06 87 TYR A O 1
ATOM 667 N N . THR A 1 88 ? 10.504 -5.155 -15.567 1.00 57.44 88 THR A N 1
ATOM 668 C CA . THR A 1 88 ? 11.581 -4.442 -16.260 1.00 57.44 88 THR A CA 1
ATOM 669 C C . THR A 1 88 ? 12.752 -4.295 -15.296 1.00 57.44 88 THR A C 1
ATOM 671 O O . THR A 1 88 ? 12.598 -3.748 -14.204 1.00 57.44 88 THR A O 1
ATOM 674 N N . ILE A 1 89 ? 13.924 -4.802 -15.688 1.00 56.03 89 ILE A N 1
ATOM 675 C CA . ILE A 1 89 ? 15.173 -4.631 -14.926 1.00 56.03 89 ILE A CA 1
ATOM 676 C C . ILE A 1 89 ? 15.568 -3.154 -14.794 1.00 56.03 89 ILE A C 1
ATOM 678 O O . ILE A 1 89 ? 16.241 -2.789 -13.835 1.00 56.03 89 ILE A O 1
ATOM 682 N N . ASP A 1 90 ? 15.086 -2.315 -15.713 1.00 61.56 90 ASP A N 1
ATOM 683 C CA . ASP A 1 90 ? 15.276 -0.864 -15.718 1.00 61.56 90 ASP A CA 1
ATOM 684 C C . ASP A 1 90 ? 14.146 -0.132 -14.963 1.00 61.56 90 ASP A C 1
ATOM 686 O O . ASP A 1 90 ? 14.110 1.094 -14.899 1.00 61.56 90 ASP A O 1
ATOM 690 N N . GLY A 1 91 ? 13.189 -0.870 -14.385 1.00 60.44 91 GLY A N 1
ATOM 691 C CA . GLY A 1 91 ? 12.094 -0.320 -13.593 1.00 60.44 91 GLY A CA 1
ATOM 692 C C . GLY A 1 91 ? 12.579 0.189 -12.243 1.00 60.44 91 GLY A C 1
ATOM 693 O O . GLY A 1 91 ? 12.615 -0.568 -11.268 1.00 60.44 91 GLY A O 1
ATOM 694 N N . GLU A 1 92 ? 12.900 1.480 -12.173 1.00 58.03 92 GLU A N 1
ATOM 695 C CA . GLU A 1 92 ? 13.461 2.160 -10.996 1.00 58.03 92 GLU A CA 1
ATOM 696 C C . GLU A 1 92 ? 12.645 1.968 -9.706 1.00 58.03 92 GLU A C 1
ATOM 698 O O . GLU A 1 92 ? 13.204 1.958 -8.611 1.00 58.03 92 GLU A O 1
ATOM 703 N N . GLN A 1 93 ? 11.335 1.738 -9.806 1.00 60.53 93 GLN A N 1
ATOM 704 C CA . GLN A 1 93 ? 10.493 1.478 -8.637 1.00 60.53 93 GLN A CA 1
ATOM 705 C C . GLN A 1 93 ? 10.741 0.142 -7.945 1.00 60.53 93 GLN A C 1
ATOM 707 O O . GLN A 1 93 ? 10.514 0.027 -6.746 1.00 60.53 93 GLN A O 1
ATOM 712 N N . SER A 1 94 ? 11.228 -0.863 -8.671 1.00 59.88 94 SER A N 1
ATOM 713 C CA . SER A 1 94 ? 11.521 -2.170 -8.085 1.00 59.88 94 SER A CA 1
ATOM 714 C C . SER A 1 94 ? 12.923 -2.189 -7.476 1.00 59.88 94 SER A C 1
ATOM 716 O O . SER A 1 94 ? 13.082 -2.370 -6.271 1.00 59.88 94 SER A O 1
ATOM 718 N N . TRP A 1 95 ? 13.953 -1.943 -8.288 1.00 58.84 95 TRP A N 1
ATOM 719 C CA . TRP A 1 95 ? 15.343 -2.070 -7.856 1.00 58.84 95 TRP A CA 1
ATOM 720 C C . TRP A 1 95 ? 15.923 -0.770 -7.295 1.00 58.84 95 TRP A C 1
ATOM 722 O O . TRP A 1 95 ? 16.645 -0.800 -6.299 1.00 58.84 95 TRP A O 1
ATOM 732 N N . GLY A 1 96 ? 15.548 0.377 -7.864 1.00 60.66 96 GLY A N 1
ATOM 733 C CA . GLY A 1 96 ? 15.988 1.692 -7.396 1.00 60.66 96 GLY A CA 1
ATOM 734 C C . GLY A 1 96 ? 15.471 2.019 -5.995 1.00 60.66 96 GLY A C 1
ATOM 735 O O . GLY A 1 96 ? 16.246 2.485 -5.166 1.00 60.66 96 GLY A O 1
ATOM 736 N N . VAL A 1 97 ? 14.214 1.690 -5.671 1.00 64.50 97 VAL A N 1
ATOM 737 C CA . VAL A 1 97 ? 13.670 1.848 -4.305 1.00 64.50 97 VAL A CA 1
ATOM 738 C C . VAL A 1 97 ? 14.357 0.910 -3.317 1.00 64.50 97 VAL A C 1
ATOM 740 O O . VAL A 1 97 ? 14.735 1.343 -2.232 1.00 64.50 97 VAL A O 1
ATOM 743 N N . LEU A 1 98 ? 14.587 -0.357 -3.679 1.00 61.69 98 LEU A N 1
ATOM 744 C CA . LEU A 1 98 ? 15.341 -1.283 -2.825 1.00 61.69 98 LEU A CA 1
ATOM 745 C C . LEU A 1 98 ? 16.767 -0.781 -2.571 1.00 61.69 98 LEU A C 1
ATOM 747 O O . LEU A 1 98 ? 17.269 -0.874 -1.450 1.00 61.69 98 LEU A O 1
ATOM 751 N N . GLN A 1 99 ? 17.399 -0.193 -3.585 1.00 63.62 99 GLN A N 1
ATOM 752 C CA . GLN A 1 99 ? 18.716 0.410 -3.458 1.00 63.62 99 GLN A CA 1
ATOM 753 C C . GLN A 1 99 ? 18.686 1.691 -2.617 1.00 63.62 99 GLN A C 1
ATOM 755 O O . GLN A 1 99 ? 19.569 1.876 -1.786 1.00 63.62 99 GLN A O 1
ATOM 760 N N . GLN A 1 100 ? 17.665 2.539 -2.756 1.00 63.59 100 GLN A N 1
ATOM 761 C CA . GLN A 1 100 ? 17.460 3.708 -1.898 1.00 63.59 100 GLN A CA 1
ATOM 762 C C . GLN A 1 100 ? 17.262 3.291 -0.441 1.00 63.59 100 GLN A C 1
ATOM 764 O O . GLN A 1 100 ? 17.968 3.806 0.417 1.00 63.59 100 GLN A O 1
ATOM 769 N N . ILE A 1 101 ? 16.413 2.296 -0.158 1.00 61.22 101 ILE A N 1
ATOM 770 C CA . ILE A 1 101 ? 16.247 1.720 1.185 1.00 61.22 101 ILE A CA 1
ATOM 771 C C . ILE A 1 101 ? 17.604 1.240 1.712 1.00 61.22 101 ILE A C 1
ATOM 773 O O . ILE A 1 101 ? 18.035 1.666 2.781 1.00 61.22 101 ILE A O 1
ATOM 777 N N . TYR A 1 102 ? 18.326 0.421 0.941 1.00 64.69 102 TYR A N 1
ATOM 778 C CA . TYR A 1 102 ? 19.655 -0.081 1.300 1.00 64.69 102 TYR A CA 1
ATOM 779 C C . TYR A 1 102 ? 20.674 1.040 1.578 1.00 64.69 102 TYR A C 1
ATOM 781 O O . TYR A 1 102 ? 21.491 0.939 2.499 1.00 64.69 102 TYR A O 1
ATOM 789 N N . VAL A 1 103 ? 20.644 2.126 0.806 1.00 69.94 103 VAL A N 1
ATOM 790 C CA . VAL A 1 103 ? 21.523 3.288 0.991 1.00 69.94 103 VAL A CA 1
ATOM 791 C C . VAL A 1 103 ? 21.120 4.087 2.232 1.00 69.94 103 VAL A C 1
ATOM 793 O O . VAL A 1 103 ? 22.005 4.443 3.008 1.00 69.94 103 VAL A O 1
ATOM 796 N N . SER A 1 104 ? 19.823 4.296 2.463 1.00 68.12 104 SER A N 1
ATOM 797 C CA . SER A 1 104 ? 19.264 5.057 3.587 1.00 68.12 104 SER A CA 1
ATOM 798 C C . SER A 1 104 ? 19.427 4.379 4.949 1.00 68.12 104 SER A C 1
ATOM 800 O O . SER A 1 104 ? 19.332 5.060 5.970 1.00 68.12 104 SER A O 1
ATOM 802 N N . PHE A 1 105 ? 19.702 3.070 5.001 1.00 61.91 105 PHE A N 1
ATOM 803 C CA . PHE A 1 105 ? 20.039 2.399 6.259 1.00 61.91 105 PHE A CA 1
ATOM 804 C C . PHE A 1 105 ? 21.284 3.041 6.906 1.00 61.91 105 PHE A C 1
ATOM 806 O O . PHE A 1 105 ? 22.303 3.202 6.217 1.00 61.91 105 PHE A O 1
ATOM 813 N N . PRO A 1 106 ? 21.236 3.371 8.216 1.00 67.31 106 PRO A N 1
ATOM 814 C CA . PRO A 1 106 ? 22.348 3.987 8.928 1.00 67.31 106 PRO A CA 1
ATOM 815 C C . PRO A 1 106 ? 23.669 3.243 8.731 1.00 67.31 106 PRO A C 1
ATOM 817 O O . PRO A 1 106 ? 23.711 2.015 8.781 1.00 67.31 106 PRO A O 1
ATOM 820 N N . ASN A 1 107 ? 24.764 3.991 8.573 1.00 71.75 107 ASN A N 1
ATOM 821 C CA . ASN A 1 107 ? 26.084 3.437 8.239 1.00 71.75 107 ASN A CA 1
ATOM 822 C C . ASN A 1 107 ? 26.618 2.400 9.244 1.00 71.75 107 ASN A C 1
ATOM 824 O O . ASN A 1 107 ? 27.499 1.621 8.895 1.00 71.75 107 ASN A O 1
ATOM 828 N N . TYR A 1 108 ? 26.108 2.385 10.479 1.00 68.69 108 TYR A N 1
ATOM 829 C CA . TYR A 1 108 ? 26.502 1.419 11.506 1.00 68.69 108 TYR A CA 1
ATOM 830 C C . TYR A 1 108 ? 25.801 0.056 11.374 1.00 68.69 108 TYR A C 1
ATOM 832 O O . TYR A 1 108 ? 26.221 -0.897 12.028 1.00 68.69 108 TYR A O 1
ATOM 840 N N . ILE A 1 109 ? 24.742 -0.058 10.562 1.00 65.56 109 ILE A N 1
ATOM 841 C CA . ILE A 1 109 ? 24.065 -1.332 10.297 1.00 65.56 109 ILE A CA 1
ATOM 842 C C . ILE A 1 109 ? 24.854 -2.075 9.208 1.00 65.56 109 ILE A C 1
ATOM 844 O O . ILE A 1 109 ? 24.990 -1.554 8.097 1.00 65.56 109 ILE A O 1
ATOM 848 N N . PRO A 1 110 ? 25.390 -3.280 9.489 1.00 66.94 110 PRO A N 1
ATOM 849 C CA . PRO A 1 110 ? 26.213 -4.011 8.536 1.00 66.94 110 PRO A CA 1
ATOM 850 C C . PRO A 1 110 ? 25.431 -4.368 7.272 1.00 66.94 110 PRO A C 1
ATOM 852 O O . PRO A 1 110 ? 24.468 -5.130 7.306 1.00 66.94 110 PRO A O 1
ATOM 855 N N . LYS A 1 111 ? 25.894 -3.859 6.132 1.00 66.94 111 LYS A N 1
ATOM 856 C CA . LYS A 1 111 ? 25.321 -4.115 4.804 1.00 66.94 111 LYS A CA 1
ATOM 857 C C . LYS A 1 111 ? 25.924 -5.362 4.142 1.00 66.94 111 LYS A C 1
ATOM 859 O O . LYS A 1 111 ? 26.219 -5.379 2.952 1.00 66.94 111 LYS A O 1
ATOM 864 N N . VAL A 1 112 ? 26.185 -6.395 4.936 1.00 69.75 112 VAL A N 1
ATOM 865 C CA . VAL A 1 112 ? 26.762 -7.666 4.477 1.00 69.75 112 VAL A CA 1
ATOM 866 C C . VAL A 1 112 ? 25.651 -8.657 4.160 1.00 69.75 112 VAL A C 1
ATOM 868 O O . VAL A 1 112 ? 24.693 -8.791 4.918 1.00 69.75 112 VAL A O 1
ATOM 871 N N . VAL A 1 113 ? 25.792 -9.375 3.044 1.00 63.06 113 VAL A N 1
ATOM 872 C CA . VAL A 1 113 ? 24.893 -10.480 2.690 1.00 63.06 113 VAL A CA 1
ATOM 873 C C . VAL A 1 113 ? 25.004 -11.551 3.776 1.00 63.06 113 VAL A C 1
ATOM 875 O O . VAL A 1 113 ? 26.049 -12.181 3.931 1.00 63.06 113 VAL A O 1
ATOM 878 N N . GLY A 1 114 ? 23.939 -11.725 4.560 1.00 58.09 114 GLY A N 1
ATOM 879 C CA . GLY A 1 114 ? 23.887 -12.737 5.609 1.00 58.09 114 GLY A CA 1
ATOM 880 C C . GLY A 1 114 ? 23.928 -14.153 5.031 1.00 58.09 114 GLY A C 1
ATOM 881 O O . GLY A 1 114 ? 23.373 -14.426 3.970 1.00 58.09 114 GLY A O 1
ATOM 882 N N . THR A 1 115 ? 24.547 -15.085 5.752 1.00 62.06 115 THR A N 1
ATOM 883 C CA . THR A 1 115 ? 24.628 -16.506 5.365 1.00 62.06 115 THR A CA 1
ATOM 884 C C . THR A 1 115 ? 23.332 -17.285 5.619 1.00 62.06 115 THR A C 1
ATOM 886 O O . THR A 1 115 ? 23.203 -18.422 5.172 1.00 62.06 115 THR A O 1
ATOM 889 N N . PHE A 1 116 ? 22.364 -16.684 6.320 1.00 51.38 116 PHE A N 1
ATOM 890 C CA . PHE A 1 116 ? 21.138 -17.349 6.778 1.00 51.38 116 PHE A CA 1
ATOM 891 C C . PHE A 1 116 ? 20.053 -17.523 5.709 1.00 51.38 116 PHE A C 1
ATOM 893 O O . PHE A 1 116 ? 19.110 -18.279 5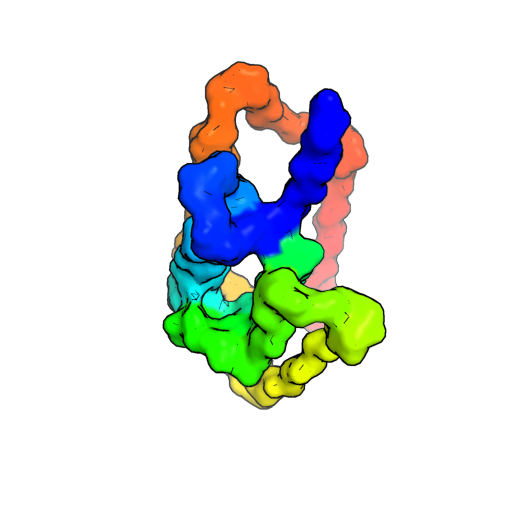.928 1.00 51.38 116 PHE A O 1
ATOM 900 N N . VAL A 1 117 ? 20.177 -16.875 4.548 1.00 49.47 117 VAL A N 1
ATOM 901 C CA . VAL A 1 117 ? 19.236 -17.043 3.432 1.00 49.47 117 VAL A CA 1
ATOM 902 C C . VAL A 1 117 ? 20.030 -17.472 2.206 1.00 49.47 117 VAL A C 1
ATOM 904 O O . VAL A 1 117 ? 20.506 -16.645 1.432 1.00 49.47 117 VAL A O 1
ATOM 907 N N . GLN A 1 118 ? 20.219 -18.783 2.033 1.00 52.81 118 GLN A N 1
ATOM 908 C CA . GLN A 1 118 ? 20.780 -19.303 0.787 1.00 52.81 118 GLN A CA 1
ATOM 909 C C . GLN A 1 118 ? 19.879 -18.877 -0.376 1.00 52.81 118 GLN A C 1
ATOM 911 O O . GLN A 1 118 ? 18.717 -19.278 -0.461 1.00 52.81 118 GLN A O 1
ATOM 916 N N . ARG A 1 119 ? 20.428 -18.070 -1.287 1.00 53.03 119 ARG A N 1
ATOM 917 C CA . ARG A 1 119 ? 19.781 -17.708 -2.549 1.00 53.03 119 ARG A CA 1
ATOM 918 C C . ARG A 1 119 ? 19.495 -18.988 -3.341 1.00 53.03 119 ARG A C 1
ATOM 920 O O . ARG A 1 119 ? 20.411 -19.568 -3.918 1.00 53.03 119 ARG A O 1
ATOM 927 N N . ARG A 1 120 ? 18.231 -19.422 -3.393 1.00 54.28 120 ARG A N 1
ATOM 928 C CA . ARG A 1 120 ? 17.780 -20.432 -4.360 1.00 54.28 120 ARG A CA 1
ATOM 929 C C . ARG A 1 120 ? 17.508 -19.747 -5.693 1.00 54.28 120 ARG A C 1
ATOM 931 O O . ARG A 1 120 ? 16.715 -18.813 -5.762 1.00 54.28 120 ARG A O 1
ATOM 938 N N . ILE A 1 121 ? 18.183 -20.205 -6.740 1.00 59.16 121 ILE A N 1
ATOM 939 C CA . ILE A 1 121 ? 17.846 -19.851 -8.117 1.00 59.16 121 ILE A CA 1
ATOM 940 C C . ILE A 1 121 ? 16.789 -20.860 -8.557 1.00 59.16 121 ILE A C 1
ATOM 942 O O . ILE A 1 121 ? 17.086 -22.049 -8.641 1.00 59.16 121 ILE A O 1
ATOM 946 N N . ASN A 1 122 ? 15.567 -20.392 -8.798 1.00 58.72 122 ASN A N 1
ATOM 947 C CA . ASN A 1 122 ? 14.531 -21.188 -9.446 1.00 58.72 122 ASN A CA 1
ATOM 948 C C . ASN A 1 122 ? 14.603 -20.865 -10.947 1.00 58.72 122 ASN A C 1
ATOM 950 O O . ASN A 1 122 ? 14.185 -19.770 -11.328 1.00 58.72 122 ASN A O 1
ATOM 954 N N . PRO A 1 123 ? 15.203 -21.727 -11.786 1.00 58.81 123 PRO A N 1
ATOM 955 C CA . PRO A 1 123 ? 15.265 -21.483 -13.222 1.00 58.81 123 PRO A CA 1
ATOM 956 C C . PRO A 1 123 ? 13.846 -21.427 -13.801 1.00 58.81 123 PRO A C 1
ATOM 958 O O . PRO A 1 123 ? 13.027 -22.299 -13.528 1.00 58.81 123 PRO A O 1
ATOM 961 N N . THR A 1 124 ? 13.554 -20.389 -14.584 1.00 49.91 124 THR A N 1
ATOM 962 C CA . THR A 1 124 ? 12.264 -20.188 -15.269 1.00 49.91 124 THR A CA 1
ATOM 963 C C . THR A 1 124 ? 12.297 -20.608 -16.739 1.00 49.91 124 THR A C 1
ATOM 965 O O . THR A 1 124 ? 11.489 -20.135 -17.529 1.00 49.91 124 THR A O 1
ATOM 968 N N . SER A 1 125 ? 13.194 -21.514 -17.128 1.00 60.50 125 SER A N 1
ATOM 969 C CA . SER A 1 125 ? 13.153 -22.137 -18.453 1.00 60.50 125 SER A CA 1
ATOM 970 C C . SER A 1 125 ? 12.979 -23.642 -18.304 1.00 60.50 125 SER A C 1
ATOM 972 O O . SER A 1 125 ? 13.964 -24.340 -18.091 1.00 60.50 125 SER A O 1
ATOM 974 N N . ASP A 1 126 ? 11.718 -24.069 -18.343 1.00 53.53 126 ASP A N 1
ATOM 975 C CA . ASP A 1 126 ? 11.225 -25.364 -18.841 1.00 53.53 126 ASP A CA 1
ATOM 976 C C . ASP A 1 126 ? 9.686 -25.273 -19.007 1.00 53.53 126 ASP A C 1
ATOM 978 O O . ASP A 1 126 ? 8.926 -26.116 -18.528 1.00 53.53 126 ASP A O 1
ATOM 982 N N . LEU A 1 127 ? 9.218 -24.200 -19.661 1.00 42.19 127 LEU A N 1
ATOM 983 C CA . LEU A 1 127 ? 7.879 -24.105 -20.257 1.00 42.19 127 LEU A CA 1
ATOM 984 C C . LEU A 1 127 ? 8.016 -23.654 -21.710 1.00 42.19 127 LEU A C 1
ATOM 986 O O . LEU A 1 127 ? 8.746 -22.661 -21.933 1.00 42.19 127 LEU A O 1
#

Secondary structure (DSSP, 8-state):
-----SS-BSS-TTS-TTTBHHHHHHHHHHHHHHHTS-EEEEETTEEEEE-TTS-EEEEE-TTS-TTT----------TTGGGS-S--TT-TTTHHHHHHHHHHS-TTS-----TTS----------

Radius of gyration: 18.38 Å; chains: 1; bounding box: 43×41×52 Å

pLDDT: mean 72.29, std 14.05, range [32.72, 93.5]

Sequence (127 aa):
MLHRKNTPDAADLQAEPFESLEINLAAARVYAVNGNAPLVFASVGSARFLDAQGLDLSVVEAKTSTEEQPLLYHSFNTSRLAETVPYTIDGEQSWGVLQQIYVSFPNYIPKVVGTFVQRRINPTSDL

Foldseek 3Di:
DDDDDQFADDPDPPADLSNHPVNVLVVQQVLLQLVLAWDWDDTQQKTFIAGSNSDTPDIDHSPHDCVNPVDDDDDDDCPCVVVDPVDDPPSCSPVVVVVVVLVPPDPPPDSDDDPPDPDDDDDPPDD